Protein AF-A0A950RBE1-F1 (afdb_monomer)

Structure (mmCIF, N/CA/C/O backbone):
data_AF-A0A950RBE1-F1
#
_entry.id   AF-A0A950RBE1-F1
#
loop_
_atom_site.group_PDB
_atom_site.id
_atom_site.type_symbol
_atom_site.label_atom_id
_atom_site.label_alt_id
_atom_site.label_comp_id
_atom_site.label_asym_id
_atom_site.label_entity_id
_atom_site.label_seq_id
_atom_site.pdbx_PDB_ins_code
_atom_site.Cartn_x
_atom_site.Cartn_y
_atom_site.Cartn_z
_atom_site.occupancy
_atom_site.B_iso_or_equiv
_atom_site.auth_seq_id
_atom_site.auth_comp_id
_atom_site.auth_asym_id
_atom_site.auth_atom_id
_atom_site.pdbx_PDB_model_num
ATOM 1 N N . MET A 1 1 ? -24.400 -12.221 1.829 1.00 55.84 1 MET A N 1
ATOM 2 C CA . MET A 1 1 ? -22.929 -12.133 1.618 1.00 55.84 1 MET A CA 1
ATOM 3 C C . MET A 1 1 ? -22.592 -10.682 1.962 1.00 55.84 1 MET A C 1
ATOM 5 O O . MET A 1 1 ? -23.267 -10.189 2.851 1.00 55.84 1 MET A O 1
ATOM 9 N N . TYR A 1 2 ? -21.613 -9.964 1.410 1.00 72.81 2 TYR A N 1
ATOM 10 C CA . TYR A 1 2 ? -21.661 -8.497 1.561 1.00 72.81 2 TYR A CA 1
ATOM 11 C C . TYR A 1 2 ? -22.748 -7.981 0.626 1.00 72.81 2 TYR A C 1
ATOM 13 O O . TYR A 1 2 ? -22.587 -8.072 -0.584 1.00 72.81 2 TYR A O 1
ATOM 21 N N . ASP A 1 3 ? -23.852 -7.487 1.175 1.00 84.12 3 ASP A N 1
ATOM 22 C CA . ASP A 1 3 ? -25.014 -7.134 0.350 1.00 84.12 3 ASP A CA 1
ATOM 23 C C . ASP A 1 3 ? -24.933 -5.676 -0.155 1.00 84.12 3 ASP A C 1
ATOM 25 O O . ASP A 1 3 ? -25.801 -5.202 -0.882 1.00 84.12 3 ASP A O 1
ATOM 29 N N . SER A 1 4 ? -23.869 -4.950 0.219 1.00 88.31 4 SER A N 1
ATOM 30 C CA . SER A 1 4 ? -23.600 -3.579 -0.218 1.00 88.31 4 SER A CA 1
ATOM 31 C C . SER A 1 4 ? -22.116 -3.197 -0.090 1.00 88.31 4 SER A C 1
ATOM 33 O O . SER A 1 4 ? -21.379 -3.754 0.731 1.00 88.31 4 SER A O 1
ATOM 35 N N . ALA A 1 5 ? -21.675 -2.203 -0.870 1.00 88.31 5 ALA A N 1
ATOM 36 C CA . ALA A 1 5 ? -20.318 -1.651 -0.784 1.00 88.31 5 ALA A CA 1
ATOM 37 C C . ALA A 1 5 ? -19.978 -1.053 0.603 1.00 88.31 5 ALA A C 1
ATOM 39 O O . ALA A 1 5 ? -18.879 -1.314 1.098 1.00 88.31 5 ALA A O 1
ATOM 40 N N . PRO A 1 6 ? -20.894 -0.343 1.299 1.00 86.75 6 PRO A N 1
ATOM 41 C CA . PRO A 1 6 ? -20.676 0.062 2.689 1.00 86.75 6 PRO A CA 1
ATOM 42 C C . PRO A 1 6 ? -20.476 -1.127 3.633 1.00 86.75 6 PRO A C 1
ATOM 44 O O . PRO A 1 6 ? -19.618 -1.072 4.513 1.00 86.75 6 PRO A O 1
ATOM 47 N N . GLY A 1 7 ? -21.219 -2.220 3.429 1.00 86.12 7 GLY A N 1
ATOM 48 C CA . GLY A 1 7 ? -21.022 -3.462 4.171 1.00 86.12 7 GLY A CA 1
ATOM 49 C C . GLY A 1 7 ? -19.629 -4.051 3.936 1.00 86.12 7 GLY A C 1
ATOM 50 O O . GLY A 1 7 ? -18.925 -4.372 4.890 1.00 86.12 7 GLY A O 1
ATOM 51 N N . LEU A 1 8 ? -19.190 -4.145 2.678 1.00 90.19 8 LEU A N 1
ATOM 52 C CA . LEU A 1 8 ? -17.835 -4.599 2.342 1.00 90.19 8 LEU A CA 1
ATOM 53 C C . LEU A 1 8 ? -16.774 -3.755 3.053 1.00 90.19 8 LEU A C 1
ATOM 55 O O . LEU A 1 8 ? -15.891 -4.293 3.723 1.00 90.19 8 LEU A O 1
ATOM 59 N N . PHE A 1 9 ? -16.894 -2.433 2.956 1.00 89.00 9 PHE A N 1
ATOM 60 C CA . PHE A 1 9 ? -15.934 -1.514 3.548 1.00 89.00 9 PHE A CA 1
ATOM 61 C C . PHE A 1 9 ? -15.911 -1.593 5.079 1.00 89.00 9 PHE A C 1
ATOM 63 O O . PHE A 1 9 ? -14.838 -1.596 5.678 1.00 89.00 9 PHE A O 1
ATOM 70 N N . ALA A 1 10 ? -17.072 -1.731 5.726 1.00 87.19 10 ALA A N 1
ATOM 71 C CA . ALA A 1 10 ? -17.158 -1.928 7.172 1.00 87.19 10 ALA A CA 1
ATOM 72 C C . ALA A 1 10 ? -16.464 -3.227 7.621 1.00 87.19 10 ALA A C 1
ATOM 74 O O . ALA A 1 10 ? -15.764 -3.233 8.634 1.00 87.19 10 ALA A O 1
ATOM 75 N N . GLY A 1 11 ? -16.588 -4.306 6.842 1.00 88.69 11 GLY A N 1
ATOM 76 C CA . GLY A 1 11 ? -15.862 -5.553 7.086 1.00 88.69 11 GLY A CA 1
ATOM 77 C C . GLY A 1 11 ? -14.346 -5.410 6.915 1.00 88.69 11 GLY A C 1
ATOM 78 O O . GLY A 1 11 ? -13.584 -5.886 7.756 1.00 88.69 11 GLY A O 1
ATOM 79 N N . LEU A 1 12 ? -13.896 -4.713 5.867 1.00 90.69 12 LEU A N 1
ATOM 80 C CA . LEU A 1 12 ? -12.473 -4.432 5.648 1.00 90.69 12 LEU A CA 1
ATOM 81 C C . LEU A 1 12 ? -11.885 -3.570 6.771 1.00 90.69 12 LEU A C 1
ATOM 83 O O . LEU A 1 12 ? -10.815 -3.881 7.289 1.00 90.69 12 LEU A O 1
ATOM 87 N N . ALA A 1 13 ? -12.603 -2.528 7.188 1.00 88.06 13 ALA A N 1
ATOM 88 C CA . ALA A 1 13 ? -12.194 -1.665 8.287 1.00 88.06 13 ALA A CA 1
ATOM 89 C C . ALA A 1 13 ? -12.127 -2.408 9.628 1.00 88.06 13 ALA A C 1
ATOM 91 O O . ALA A 1 13 ? -11.214 -2.166 10.409 1.00 88.06 13 ALA A O 1
ATOM 92 N N . LYS A 1 14 ? -13.044 -3.348 9.879 1.00 87.31 14 LYS A N 1
ATOM 93 C CA . LYS A 1 14 ? -12.980 -4.235 11.047 1.00 87.31 14 LYS A CA 1
ATOM 94 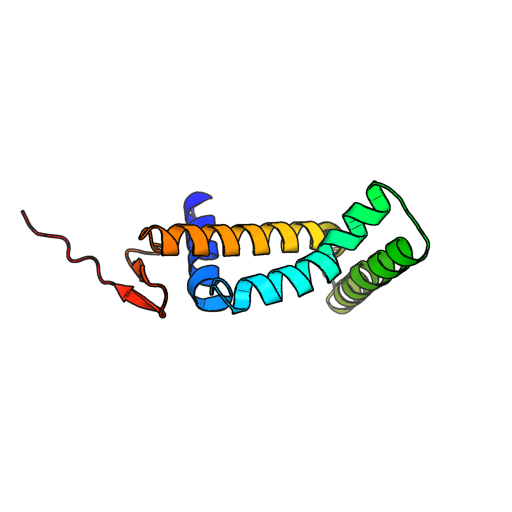C C . LYS A 1 14 ? -11.692 -5.068 11.042 1.00 87.31 14 LYS A C 1
ATOM 96 O O . LYS A 1 14 ? -10.950 -5.045 12.019 1.00 87.31 14 LYS A O 1
ATOM 101 N N . ASN A 1 15 ? -11.397 -5.746 9.929 1.00 89.31 15 ASN A N 1
ATOM 102 C CA . ASN A 1 15 ? -10.164 -6.533 9.785 1.00 89.31 15 ASN A CA 1
ATOM 103 C C . ASN A 1 15 ? -8.909 -5.660 9.924 1.00 89.31 15 ASN A C 1
ATOM 105 O O . ASN A 1 15 ? -7.894 -6.102 10.456 1.00 89.31 15 ASN A O 1
ATOM 109 N N . ALA A 1 16 ? -8.979 -4.414 9.455 1.00 88.94 16 ALA A N 1
ATOM 110 C CA . ALA A 1 16 ? -7.911 -3.447 9.621 1.00 88.94 16 ALA A CA 1
ATOM 111 C C . ALA A 1 16 ? -7.663 -3.111 11.098 1.00 88.94 16 ALA A C 1
ATOM 113 O O . ALA A 1 16 ? -6.529 -3.219 11.559 1.00 88.94 16 ALA A O 1
ATOM 114 N N . THR A 1 17 ? -8.717 -2.772 11.848 1.00 85.75 17 THR A N 1
ATOM 115 C CA . THR A 1 17 ? -8.639 -2.467 13.286 1.00 85.75 17 THR A CA 1
ATOM 116 C C . THR A 1 17 ? -8.122 -3.646 14.111 1.00 85.75 17 THR A C 1
ATOM 118 O O . THR A 1 17 ? -7.276 -3.445 14.976 1.00 85.75 17 THR A O 1
ATOM 121 N N . GLU A 1 18 ? -8.574 -4.873 13.835 1.00 83.88 18 GLU A N 1
ATOM 122 C CA . GLU A 1 18 ? -8.088 -6.076 14.534 1.00 83.88 18 GLU A CA 1
ATOM 123 C C . GLU A 1 18 ? -6.625 -6.401 14.177 1.00 83.88 18 GLU A C 1
ATOM 125 O O . GLU A 1 18 ? -5.848 -6.851 15.025 1.00 83.88 18 GLU A O 1
ATOM 130 N N . GLY A 1 19 ? -6.246 -6.154 12.921 1.00 84.12 19 GLY A N 1
ATOM 131 C CA . GLY A 1 19 ? -4.925 -6.439 12.382 1.00 84.12 19 GLY A CA 1
ATOM 132 C C . GLY A 1 19 ? -3.946 -5.270 12.503 1.00 84.12 19 GLY A C 1
ATOM 133 O O . GLY A 1 19 ? -3.369 -5.008 13.562 1.00 84.12 19 GLY A O 1
ATOM 134 N N . MET A 1 20 ? -3.680 -4.630 11.359 1.00 84.50 20 MET A N 1
ATOM 135 C CA . MET A 1 20 ? -2.518 -3.759 11.148 1.00 84.50 20 MET A CA 1
ATOM 136 C C . MET A 1 20 ? -2.751 -2.283 11.495 1.00 84.50 20 MET A C 1
ATOM 138 O O . MET A 1 20 ? -1.772 -1.543 11.588 1.00 84.50 20 MET A O 1
ATOM 142 N N . ALA A 1 21 ? -3.991 -1.834 11.716 1.00 85.25 21 ALA A N 1
ATOM 143 C CA . ALA A 1 21 ? -4.321 -0.437 12.010 1.00 85.25 21 ALA A CA 1
ATOM 144 C C . ALA A 1 21 ? -3.997 -0.054 13.468 1.00 85.25 21 ALA A C 1
ATOM 146 O O . ALA A 1 21 ? -4.864 0.340 14.248 1.00 85.25 21 ALA A O 1
ATOM 147 N N . ARG A 1 22 ? -2.716 -0.157 13.836 1.00 86.81 22 ARG A N 1
ATOM 148 C CA . ARG A 1 22 ? -2.164 0.243 15.138 1.00 86.81 22 ARG A CA 1
ATOM 149 C C . ARG A 1 22 ? -1.164 1.383 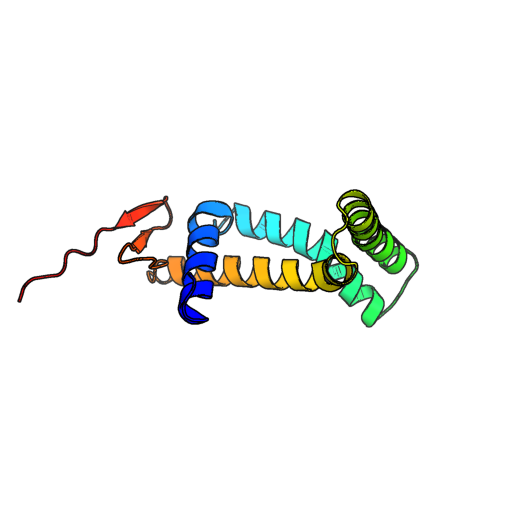14.933 1.00 86.81 22 ARG A C 1
ATOM 151 O O . ARG A 1 22 ? -0.387 1.298 13.986 1.00 86.81 22 ARG A O 1
ATOM 158 N N . PRO A 1 23 ? -1.086 2.403 15.807 1.00 86.75 23 PRO A N 1
ATOM 159 C CA . PRO A 1 23 ? -0.250 3.583 15.540 1.00 86.75 23 PRO A CA 1
ATOM 160 C C . PRO A 1 23 ? 1.237 3.323 15.355 1.00 86.75 23 P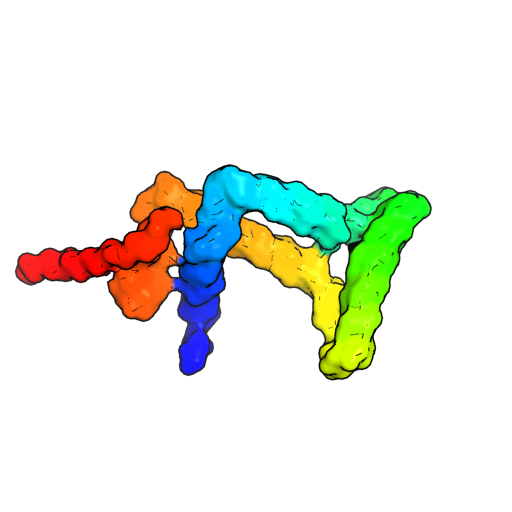RO A C 1
ATOM 162 O O . PRO A 1 23 ? 1.891 4.092 14.668 1.00 86.75 23 PRO A O 1
ATOM 165 N N . VAL A 1 24 ? 1.768 2.256 15.956 1.00 90.06 24 VAL A N 1
ATOM 166 C CA . VAL A 1 24 ? 3.179 1.879 15.794 1.00 90.06 24 VAL A CA 1
ATOM 167 C C . VAL A 1 24 ? 3.361 0.911 14.626 1.00 90.06 24 VAL A C 1
ATOM 169 O O . VAL A 1 24 ? 4.276 1.071 13.826 1.00 90.06 24 VAL A O 1
ATOM 172 N N . ALA A 1 25 ? 2.475 -0.080 14.488 1.00 90.94 25 ALA A N 1
ATOM 173 C CA . ALA A 1 25 ? 2.605 -1.088 13.438 1.00 90.94 25 ALA A CA 1
ATOM 174 C C . ALA A 1 25 ? 2.307 -0.515 12.045 1.00 90.94 25 ALA A C 1
ATOM 176 O O . ALA A 1 25 ? 2.988 -0.856 11.081 1.00 90.94 25 ALA A O 1
ATOM 177 N N . LEU A 1 26 ? 1.306 0.361 11.923 1.00 94.00 26 LEU A N 1
ATOM 178 C CA . LEU A 1 26 ? 0.853 0.857 10.628 1.00 94.00 26 LEU A CA 1
ATOM 179 C C . LEU A 1 26 ? 1.927 1.671 9.886 1.00 94.00 26 LEU A C 1
ATOM 181 O O . LEU A 1 26 ? 2.106 1.412 8.696 1.00 94.00 26 LEU A O 1
ATOM 185 N N . PRO A 1 27 ? 2.686 2.590 10.516 1.00 95.25 27 PRO A N 1
ATOM 186 C CA . PRO A 1 27 ? 3.804 3.259 9.850 1.00 95.25 27 PRO A CA 1
ATOM 187 C C . PRO A 1 27 ? 4.875 2.289 9.342 1.00 95.25 27 PRO A C 1
ATOM 189 O O . PRO A 1 27 ? 5.342 2.445 8.217 1.00 95.25 27 PRO A O 1
ATOM 192 N N . VAL A 1 28 ? 5.210 1.250 10.117 1.00 95.56 28 VAL A N 1
ATOM 193 C CA . VAL A 1 28 ? 6.176 0.217 9.700 1.00 95.56 28 VAL A CA 1
ATOM 194 C C . VAL A 1 28 ? 5.668 -0.524 8.463 1.00 95.56 28 VAL A C 1
ATOM 196 O O . VAL A 1 28 ? 6.376 -0.615 7.461 1.00 95.56 28 VAL A O 1
ATOM 199 N N . TRP A 1 29 ? 4.416 -0.990 8.484 1.00 94.94 29 TRP A N 1
ATOM 200 C CA . TRP A 1 29 ? 3.803 -1.640 7.322 1.00 94.94 29 TRP A CA 1
ATOM 201 C C . TRP A 1 29 ? 3.672 -0.697 6.126 1.00 94.94 29 TRP A C 1
ATOM 203 O O . TRP A 1 29 ? 3.870 -1.124 4.994 1.00 94.94 29 TRP A O 1
ATOM 213 N N . THR A 1 30 ? 3.389 0.583 6.363 1.00 96.56 30 THR A N 1
ATOM 214 C CA . THR A 1 30 ? 3.315 1.608 5.314 1.00 96.56 30 THR A CA 1
ATOM 215 C C . THR A 1 30 ? 4.671 1.799 4.647 1.00 96.56 30 THR A C 1
ATOM 217 O O . THR A 1 30 ? 4.731 1.825 3.424 1.00 96.56 30 THR A O 1
ATOM 220 N N . ALA A 1 31 ? 5.760 1.866 5.415 1.00 97.06 31 ALA A N 1
ATOM 221 C CA . ALA A 1 31 ? 7.104 1.966 4.858 1.00 97.06 31 ALA A CA 1
ATOM 222 C C . ALA A 1 31 ? 7.465 0.711 4.049 1.00 97.06 31 ALA A C 1
ATOM 224 O O . ALA A 1 31 ? 7.851 0.817 2.889 1.00 97.06 31 ALA A O 1
ATOM 225 N N . LEU A 1 32 ? 7.273 -0.484 4.616 1.00 95.88 32 LEU A N 1
ATOM 226 C CA . LEU A 1 32 ? 7.628 -1.740 3.947 1.00 95.88 32 LEU A CA 1
ATOM 227 C C . LEU A 1 32 ? 6.810 -1.977 2.670 1.00 95.88 32 LEU A C 1
ATOM 229 O O . LEU A 1 32 ? 7.367 -2.262 1.611 1.00 95.88 32 LEU A O 1
ATOM 233 N N . LEU A 1 33 ? 5.484 -1.858 2.754 1.00 96.12 33 LEU A N 1
ATOM 234 C CA . LEU A 1 33 ? 4.587 -2.136 1.633 1.00 96.12 33 LEU A CA 1
ATOM 235 C C . LEU A 1 33 ? 4.551 -0.979 0.633 1.00 96.12 33 LEU A C 1
ATOM 237 O O . LEU A 1 33 ? 4.555 -1.211 -0.574 1.00 96.12 33 LEU A O 1
ATOM 241 N N . GLY A 1 34 ? 4.552 0.262 1.120 1.00 97.12 34 GLY A N 1
ATOM 242 C CA . GLY A 1 34 ? 4.588 1.458 0.286 1.00 97.12 34 GLY A CA 1
ATOM 243 C C . GLY A 1 34 ? 5.873 1.523 -0.528 1.00 97.12 34 GLY A C 1
ATOM 244 O O . GLY A 1 34 ? 5.806 1.566 -1.753 1.00 97.12 34 GLY A O 1
ATOM 245 N N . CYS A 1 35 ? 7.038 1.438 0.118 1.00 95.94 35 CYS A N 1
ATOM 246 C CA . CYS A 1 35 ? 8.319 1.492 -0.589 1.00 95.94 35 CYS A CA 1
ATOM 247 C C . CYS A 1 35 ? 8.587 0.231 -1.418 1.00 95.94 35 CYS A C 1
ATOM 249 O O . CYS A 1 35 ? 9.166 0.328 -2.494 1.00 95.94 35 CYS A O 1
ATOM 251 N N . GLY A 1 36 ? 8.174 -0.948 -0.945 1.00 94.44 36 GLY A N 1
ATOM 252 C CA . GLY A 1 36 ? 8.458 -2.205 -1.636 1.00 94.44 36 GLY A CA 1
ATOM 253 C C . GLY A 1 36 ? 7.536 -2.505 -2.819 1.00 94.44 36 GLY A C 1
ATOM 254 O O . GLY A 1 36 ? 7.959 -3.179 -3.751 1.00 94.44 36 GLY A O 1
ATOM 255 N N . GLN A 1 37 ? 6.279 -2.049 -2.787 1.00 96.06 37 GLN A N 1
ATOM 256 C CA . GLN A 1 37 ? 5.266 -2.458 -3.772 1.00 96.06 37 GLN A CA 1
ATOM 257 C C . GLN A 1 37 ? 4.660 -1.289 -4.552 1.00 96.06 37 GLN A C 1
ATOM 259 O O . GLN A 1 37 ? 4.311 -1.463 -5.715 1.00 96.06 37 GLN A O 1
ATOM 264 N N . VAL A 1 38 ? 4.519 -0.108 -3.940 1.00 97.19 38 VAL A N 1
ATOM 265 C CA . VAL A 1 38 ? 3.835 1.041 -4.563 1.00 97.19 38 VAL A CA 1
ATOM 266 C C . VAL A 1 38 ? 4.837 2.009 -5.193 1.00 97.19 38 VAL A C 1
ATOM 268 O O . VAL A 1 38 ? 4.693 2.384 -6.355 1.00 97.19 38 VAL A O 1
ATOM 271 N N . LEU A 1 39 ? 5.880 2.378 -4.450 1.00 96.88 39 LEU A N 1
ATOM 272 C CA . LEU A 1 39 ? 6.893 3.340 -4.877 1.00 96.88 39 LEU A CA 1
ATOM 273 C C . LEU A 1 39 ? 7.594 2.957 -6.194 1.00 96.88 39 LEU A C 1
ATOM 275 O O . LEU A 1 39 ? 7.732 3.847 -7.030 1.00 96.88 39 LEU A O 1
ATOM 279 N N . PRO A 1 40 ? 7.979 1.689 -6.460 1.00 97.19 40 PRO A N 1
ATOM 280 C CA . PRO A 1 40 ? 8.656 1.342 -7.710 1.00 97.19 40 PRO A CA 1
ATOM 281 C C . PRO A 1 40 ? 7.796 1.631 -8.944 1.00 97.19 40 PRO A C 1
ATOM 283 O O . PRO A 1 40 ? 8.316 2.079 -9.960 1.00 97.19 40 PRO A O 1
ATOM 286 N N . VAL A 1 41 ? 6.473 1.448 -8.844 1.00 96.75 41 VAL A N 1
ATOM 287 C CA . VAL A 1 41 ? 5.535 1.783 -9.928 1.00 96.75 41 VAL A CA 1
ATOM 288 C C . VAL A 1 41 ? 5.533 3.288 -10.190 1.00 96.75 41 VAL A C 1
ATOM 290 O O . VAL A 1 41 ? 5.608 3.709 -11.340 1.00 96.75 41 VAL A O 1
ATOM 293 N N . ALA A 1 42 ? 5.473 4.100 -9.130 1.00 96.69 42 ALA A N 1
ATOM 294 C CA . ALA A 1 42 ? 5.477 5.556 -9.249 1.00 96.69 42 ALA A CA 1
ATOM 295 C C . ALA A 1 42 ? 6.804 6.085 -9.818 1.00 96.69 42 ALA A C 1
ATOM 297 O O . ALA A 1 42 ? 6.790 6.955 -10.683 1.00 96.69 42 ALA A O 1
ATOM 298 N N . LEU A 1 43 ? 7.940 5.531 -9.379 1.00 97.62 43 LEU A N 1
ATOM 299 C CA . LEU A 1 43 ? 9.261 5.904 -9.889 1.00 97.62 43 LEU A CA 1
ATOM 300 C C . LEU A 1 43 ? 9.397 5.583 -11.379 1.00 97.62 43 LEU A C 1
ATOM 302 O O . LEU A 1 43 ? 9.741 6.470 -12.152 1.00 97.62 43 LEU A O 1
ATOM 306 N N . VAL A 1 44 ? 9.033 4.368 -11.804 1.00 97.75 44 VAL A N 1
ATOM 307 C CA . VAL A 1 44 ? 9.062 3.987 -13.227 1.00 97.75 44 VAL A CA 1
ATOM 308 C C . VAL A 1 44 ? 8.126 4.861 -14.072 1.00 97.75 44 VAL A C 1
ATOM 310 O O . VAL A 1 44 ? 8.459 5.183 -15.209 1.00 97.75 44 VAL A O 1
ATOM 313 N N . ALA A 1 45 ? 6.973 5.272 -13.533 1.00 96.88 45 ALA A N 1
ATOM 314 C CA . ALA A 1 45 ? 6.012 6.110 -14.250 1.00 96.88 45 ALA A CA 1
ATOM 315 C C . ALA A 1 45 ? 6.468 7.571 -14.434 1.00 96.88 45 ALA A C 1
ATOM 317 O O . ALA A 1 45 ? 6.064 8.208 -15.403 1.00 96.88 45 ALA A O 1
ATOM 318 N N . VAL A 1 46 ? 7.268 8.110 -13.507 1.00 97.75 46 VAL A N 1
ATOM 319 C CA . VAL A 1 46 ? 7.667 9.531 -13.495 1.00 97.75 46 VAL A CA 1
ATOM 320 C C . VAL A 1 46 ? 9.086 9.738 -14.023 1.00 97.75 46 VAL A C 1
ATOM 322 O O . VAL A 1 46 ? 9.319 10.644 -14.818 1.00 97.75 46 VAL A O 1
ATOM 325 N N . ALA A 1 47 ? 10.038 8.924 -13.571 1.00 96.12 47 ALA A N 1
ATOM 326 C CA . ALA A 1 47 ? 11.457 9.053 -13.885 1.00 96.12 47 ALA A CA 1
ATOM 327 C C . ALA A 1 47 ? 12.118 7.663 -13.853 1.00 96.12 47 ALA A C 1
ATOM 329 O O . ALA A 1 47 ? 12.751 7.306 -12.857 1.00 96.12 47 ALA A O 1
ATOM 330 N N . PRO A 1 48 ? 11.940 6.849 -14.910 1.00 96.44 48 PRO A N 1
ATOM 331 C CA . PRO A 1 48 ? 12.464 5.494 -14.935 1.00 96.44 48 PRO A CA 1
ATOM 332 C C . PRO A 1 48 ? 13.994 5.494 -14.940 1.00 96.44 48 PRO A C 1
ATOM 334 O O . PRO A 1 48 ? 14.639 6.190 -15.723 1.00 96.44 48 PRO A O 1
ATOM 337 N N . ASP A 1 49 ? 14.567 4.643 -14.101 1.00 97.56 49 ASP A N 1
ATOM 338 C CA . ASP A 1 49 ? 15.999 4.389 -13.997 1.00 97.56 49 ASP A CA 1
ATOM 339 C C . ASP A 1 49 ? 16.236 2.877 -13.796 1.00 97.56 49 ASP A C 1
ATOM 341 O O . ASP A 1 49 ? 15.301 2.143 -13.449 1.00 97.56 49 ASP A O 1
ATOM 345 N N . PRO A 1 50 ? 17.459 2.361 -14.012 1.00 98.12 50 PRO A N 1
ATOM 346 C CA . PRO A 1 50 ? 17.718 0.926 -13.908 1.00 98.12 50 PRO A CA 1
ATOM 347 C C . PRO A 1 50 ? 17.320 0.318 -12.555 1.00 98.12 50 PRO A C 1
ATOM 349 O O . PRO A 1 50 ? 16.857 -0.823 -12.517 1.00 98.12 50 PRO A O 1
ATOM 352 N N . LEU A 1 51 ? 17.456 1.063 -11.452 1.00 97.56 51 LEU A N 1
ATOM 353 C CA . LEU A 1 51 ? 17.111 0.580 -10.120 1.00 97.56 51 LEU A CA 1
ATOM 354 C C . LEU A 1 51 ? 15.594 0.526 -9.912 1.00 97.56 51 LEU A C 1
ATOM 356 O O . LEU A 1 51 ? 15.099 -0.487 -9.415 1.00 97.56 51 LEU A O 1
ATOM 360 N N . SER A 1 52 ? 14.840 1.556 -10.314 1.00 97.06 52 SER A N 1
ATOM 361 C CA . SER A 1 52 ? 13.370 1.529 -10.218 1.00 97.06 52 SER A CA 1
ATOM 362 C C . SER A 1 52 ? 12.752 0.443 -11.101 1.00 97.06 52 SER A C 1
ATOM 364 O O . SER A 1 52 ? 11.850 -0.271 -10.652 1.00 97.06 52 SER A O 1
ATOM 366 N N . VAL A 1 53 ? 13.289 0.231 -12.308 1.00 97.75 53 VAL A N 1
ATOM 367 C CA . VAL A 1 53 ? 12.867 -0.862 -13.198 1.00 97.75 53 VAL A CA 1
ATOM 368 C C . VAL A 1 53 ? 13.196 -2.226 -12.591 1.00 97.75 53 VAL A C 1
ATOM 370 O O . VAL A 1 53 ? 12.344 -3.117 -12.607 1.00 97.75 53 VAL A O 1
ATOM 373 N N . ALA A 1 54 ? 14.389 -2.405 -12.014 1.00 97.88 54 ALA A N 1
ATOM 374 C CA . ALA A 1 54 ? 14.763 -3.650 -11.345 1.00 97.88 54 ALA A CA 1
ATOM 375 C C . ALA A 1 54 ? 13.866 -3.938 -10.130 1.00 97.88 54 ALA A C 1
ATOM 377 O O . ALA A 1 54 ? 13.366 -5.054 -9.985 1.00 97.88 54 ALA A O 1
ATOM 378 N N . ALA A 1 55 ? 13.596 -2.931 -9.294 1.00 96.81 55 ALA A N 1
ATOM 379 C CA . ALA A 1 55 ? 12.712 -3.054 -8.138 1.00 96.81 55 ALA A CA 1
ATOM 380 C C . ALA A 1 55 ? 11.279 -3.436 -8.547 1.00 96.81 55 ALA A C 1
ATOM 382 O O . ALA A 1 55 ? 10.702 -4.371 -7.985 1.00 96.81 55 ALA A O 1
ATOM 383 N N . LEU A 1 56 ? 10.723 -2.770 -9.566 1.00 97.12 56 LEU A N 1
ATOM 384 C CA . LEU A 1 56 ? 9.405 -3.100 -10.108 1.00 97.12 56 LEU A CA 1
ATOM 385 C C . LEU A 1 56 ? 9.375 -4.522 -10.683 1.00 97.12 56 LEU A C 1
ATOM 387 O O . LEU A 1 56 ? 8.440 -5.279 -10.417 1.00 97.12 56 LEU A O 1
ATOM 391 N N . SER A 1 57 ? 10.415 -4.897 -11.432 1.00 97.06 57 SER A N 1
ATOM 392 C CA . SER A 1 57 ? 10.543 -6.221 -12.048 1.00 97.06 57 SER A CA 1
ATOM 393 C C . SER A 1 57 ? 10.612 -7.329 -11.003 1.00 97.06 57 SER A C 1
ATOM 395 O O . SER A 1 57 ? 9.966 -8.358 -11.172 1.00 97.06 57 SER A O 1
ATOM 397 N N . LEU A 1 58 ? 11.334 -7.123 -9.899 1.00 96.75 58 LEU A N 1
ATOM 398 C CA . LEU A 1 58 ? 11.382 -8.080 -8.792 1.00 96.75 58 LEU A CA 1
ATOM 399 C C . LEU A 1 58 ? 10.020 -8.213 -8.099 1.00 96.75 58 LEU A C 1
ATOM 401 O O . LEU A 1 58 ? 9.557 -9.331 -7.872 1.00 96.75 58 LEU A O 1
ATOM 405 N N . GLY A 1 59 ? 9.352 -7.093 -7.805 1.00 95.00 59 GLY A N 1
ATOM 406 C CA . GLY A 1 59 ? 8.041 -7.093 -7.150 1.00 95.00 59 GLY A CA 1
ATOM 407 C C . GLY A 1 59 ? 6.956 -7.773 -7.990 1.00 95.00 59 GLY A C 1
ATOM 408 O O . GLY A 1 59 ? 6.309 -8.726 -7.543 1.00 95.00 59 GLY A O 1
ATOM 409 N N . ILE A 1 60 ? 6.784 -7.325 -9.237 1.00 96.38 60 ILE A N 1
ATOM 410 C CA . ILE A 1 60 ? 5.801 -7.896 -10.168 1.00 96.38 60 ILE A CA 1
ATOM 411 C C . ILE A 1 60 ? 6.212 -9.304 -10.601 1.00 96.38 60 ILE A C 1
ATOM 413 O O . ILE A 1 60 ? 5.360 -10.186 -10.662 1.00 96.38 60 ILE A O 1
ATOM 417 N N . GLY A 1 61 ? 7.500 -9.557 -10.832 1.00 96.56 61 GLY A N 1
ATOM 418 C CA . GLY A 1 61 ? 8.022 -10.870 -11.207 1.00 96.56 61 GLY A CA 1
ATOM 419 C C . GLY A 1 61 ? 7.724 -11.934 -10.154 1.00 96.56 61 GLY A C 1
ATOM 420 O O . GLY A 1 61 ? 7.159 -12.976 -10.483 1.00 96.56 61 GLY A O 1
ATOM 421 N N . ALA A 1 62 ? 7.983 -11.651 -8.873 1.00 95.31 62 ALA A N 1
ATOM 422 C CA . ALA A 1 62 ? 7.612 -12.553 -7.782 1.00 95.31 62 ALA A CA 1
ATOM 423 C C . ALA A 1 62 ? 6.098 -12.832 -7.761 1.00 95.31 62 ALA A C 1
ATOM 425 O O . ALA A 1 62 ? 5.669 -13.975 -7.582 1.00 95.31 62 ALA A O 1
ATOM 426 N N . ARG A 1 63 ? 5.267 -11.810 -8.009 1.00 95.88 63 ARG A N 1
ATOM 427 C CA . ARG A 1 63 ? 3.808 -11.967 -8.093 1.00 95.88 63 ARG A CA 1
ATOM 428 C C . ARG A 1 63 ? 3.355 -12.787 -9.293 1.00 95.88 63 ARG A C 1
ATOM 430 O O . ARG A 1 63 ? 2.443 -13.596 -9.144 1.00 95.88 63 ARG A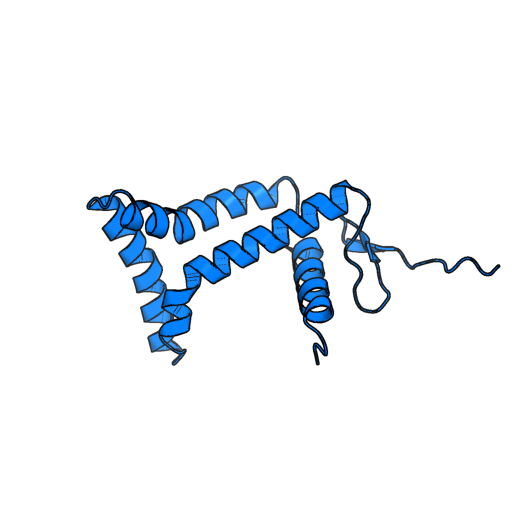 O 1
ATOM 437 N N . LEU A 1 64 ? 3.992 -12.621 -10.446 1.00 97.31 64 LEU A N 1
ATOM 438 C CA . LEU A 1 64 ? 3.717 -13.406 -11.646 1.00 97.31 64 LEU A CA 1
ATOM 439 C C . LEU A 1 64 ? 4.111 -14.873 -11.461 1.00 97.31 64 LEU A C 1
ATOM 441 O O . LEU A 1 64 ? 3.345 -15.752 -11.848 1.00 97.31 64 LEU A O 1
ATOM 445 N N . LEU A 1 65 ? 5.243 -15.150 -10.805 1.00 97.12 65 LEU A N 1
ATOM 446 C CA . LEU A 1 65 ? 5.659 -16.515 -10.467 1.00 97.12 65 LEU A CA 1
ATOM 447 C C . LEU A 1 65 ? 4.632 -17.207 -9.565 1.00 97.12 65 LEU A C 1
ATOM 449 O O . LEU A 1 65 ? 4.237 -18.343 -9.834 1.00 97.12 65 LEU A O 1
ATOM 453 N N . LEU A 1 66 ? 4.143 -16.514 -8.532 1.00 96.44 66 LEU A N 1
ATOM 454 C CA . LEU A 1 66 ? 3.069 -17.030 -7.681 1.00 96.44 66 LEU A CA 1
ATOM 455 C C . LEU A 1 66 ? 1.769 -17.215 -8.471 1.00 96.44 66 LEU A C 1
ATOM 457 O O . LEU A 1 66 ? 1.107 -18.243 -8.324 1.00 96.44 66 LEU A O 1
ATOM 461 N N . ALA A 1 67 ? 1.414 -16.262 -9.336 1.00 96.56 67 ALA A N 1
ATOM 462 C CA . ALA A 1 67 ? 0.210 -16.363 -10.147 1.00 96.56 67 ALA A CA 1
ATOM 463 C C . ALA A 1 67 ? 0.256 -17.577 -11.083 1.00 96.56 67 ALA A C 1
ATOM 465 O O . ALA A 1 67 ? -0.696 -18.352 -11.122 1.00 96.56 67 ALA A O 1
ATOM 466 N N . ALA A 1 68 ? 1.391 -17.817 -11.741 1.00 96.62 68 ALA A N 1
ATOM 467 C CA . ALA A 1 68 ? 1.612 -19.007 -12.553 1.00 96.62 68 ALA A CA 1
ATOM 468 C C . ALA A 1 68 ? 1.550 -20.292 -11.707 1.00 96.62 68 ALA A C 1
ATOM 470 O O . ALA A 1 68 ? 0.833 -21.232 -12.055 1.00 96.62 68 ALA A O 1
ATOM 471 N N . ARG A 1 69 ? 2.235 -20.320 -10.554 1.00 97.12 69 ARG A N 1
ATOM 472 C CA . ARG A 1 69 ? 2.305 -21.493 -9.666 1.00 97.12 69 ARG A CA 1
ATOM 473 C C . ARG A 1 69 ? 0.947 -21.909 -9.103 1.00 97.12 69 ARG A C 1
ATOM 475 O O . ARG A 1 69 ? 0.711 -23.107 -8.925 1.00 97.12 69 ARG A O 1
ATOM 482 N N .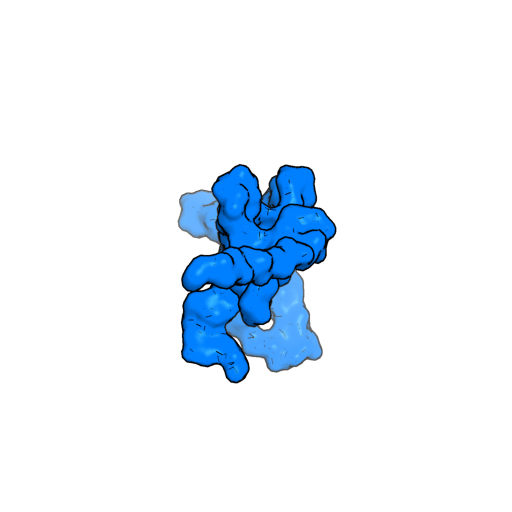 PHE A 1 70 ? 0.087 -20.941 -8.800 1.00 97.50 70 PHE A N 1
ATOM 483 C CA . PHE A 1 70 ? -1.237 -21.158 -8.213 1.00 97.50 70 PHE A CA 1
ATOM 484 C C . PHE A 1 70 ? -2.384 -20.989 -9.217 1.00 97.50 70 PHE A C 1
ATOM 486 O O . PHE A 1 70 ? -3.544 -21.017 -8.814 1.00 97.50 70 PHE A O 1
ATOM 493 N N . ARG A 1 71 ? -2.076 -20.837 -10.514 1.00 95.62 71 ARG A N 1
ATOM 494 C CA . ARG A 1 71 ? -3.048 -20.630 -11.605 1.00 95.62 71 ARG A CA 1
ATOM 49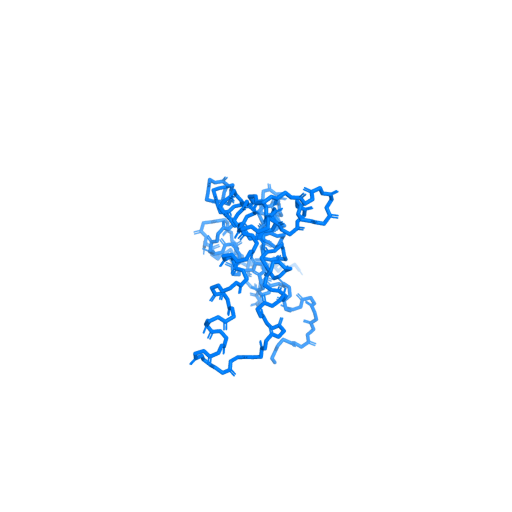5 C C . ARG A 1 71 ? -4.008 -19.462 -11.344 1.00 95.62 71 ARG A C 1
ATOM 497 O O . ARG A 1 71 ? -5.172 -19.502 -11.733 1.00 95.62 71 ARG A O 1
ATOM 504 N N . GLN A 1 72 ? -3.507 -18.429 -10.674 1.00 95.12 72 GLN A N 1
ATOM 505 C CA . GLN A 1 72 ? -4.224 -17.175 -10.482 1.00 95.12 72 GLN A CA 1
ATOM 506 C C . GLN A 1 72 ? -4.156 -16.348 -11.769 1.00 95.12 72 GLN A C 1
ATOM 508 O O . GLN A 1 72 ? -3.184 -16.452 -12.524 1.00 95.12 72 GLN A O 1
ATOM 513 N N . PRO A 1 73 ? -5.157 -15.500 -12.035 1.00 95.88 73 PRO A N 1
ATOM 514 C CA . PRO A 1 73 ? -5.138 -14.672 -13.225 1.00 95.88 73 PRO A CA 1
ATOM 515 C C . PRO A 1 73 ? -3.990 -13.654 -13.180 1.00 95.88 73 PRO A C 1
ATOM 517 O O . PRO A 1 73 ? -3.735 -13.020 -12.155 1.00 95.88 73 PRO A O 1
ATOM 520 N N . VAL A 1 74 ? -3.341 -13.442 -14.328 1.00 94.31 74 VAL A N 1
ATOM 521 C CA . VAL A 1 74 ? -2.198 -12.520 -14.481 1.00 94.31 74 VAL A CA 1
ATOM 522 C C . VAL A 1 74 ? -2.548 -11.097 -14.043 1.00 94.31 74 VAL A C 1
ATOM 524 O O . VAL A 1 74 ? -1.733 -10.423 -13.414 1.00 94.31 74 VAL A O 1
ATOM 527 N N . TRP A 1 75 ? -3.784 -10.652 -14.294 1.00 94.69 75 TRP A N 1
ATOM 528 C CA . TRP A 1 75 ? -4.234 -9.325 -13.874 1.00 94.69 75 TRP A CA 1
ATOM 529 C C . TRP A 1 75 ? -4.136 -9.132 -12.356 1.00 94.69 75 TRP A C 1
ATOM 531 O O . TRP A 1 75 ? -3.876 -8.019 -11.910 1.00 94.69 75 TRP A O 1
ATOM 541 N N . SER A 1 76 ? -4.261 -10.193 -11.548 1.00 91.81 76 SER A N 1
ATOM 542 C CA . SER A 1 76 ? -4.116 -10.092 -10.091 1.00 91.81 76 SER A CA 1
ATOM 543 C C . SER A 1 76 ? -2.689 -9.733 -9.678 1.00 91.81 76 SER A C 1
ATOM 545 O O . SER A 1 76 ? -2.511 -9.089 -8.644 1.00 91.81 76 SER A O 1
ATOM 547 N N . ALA A 1 77 ? -1.681 -10.146 -10.450 1.00 93.56 77 ALA A N 1
ATOM 548 C CA . ALA A 1 77 ? -0.295 -9.753 -10.219 1.00 93.56 77 ALA A CA 1
ATOM 549 C C . ALA A 1 77 ? -0.066 -8.291 -10.627 1.00 93.56 77 ALA A C 1
ATOM 551 O O . ALA A 1 77 ? 0.558 -7.544 -9.880 1.00 93.56 77 ALA A O 1
ATOM 552 N N . LEU A 1 78 ? -0.630 -7.866 -11.763 1.00 93.06 78 LEU A N 1
ATOM 553 C CA . LEU A 1 78 ? -0.499 -6.492 -12.266 1.00 93.06 78 LEU A CA 1
ATOM 554 C C . LEU A 1 78 ? -1.227 -5.466 -11.388 1.00 93.06 78 LEU A C 1
ATOM 556 O O . LEU A 1 78 ? -0.698 -4.392 -11.128 1.00 93.06 78 LEU A O 1
ATOM 560 N N . LEU A 1 79 ? -2.413 -5.807 -10.877 1.00 95.81 79 LEU A N 1
ATOM 561 C CA . LEU A 1 79 ? -3.168 -4.963 -9.945 1.00 95.81 79 LEU A CA 1
ATOM 562 C C . LEU A 1 79 ? -2.644 -5.044 -8.506 1.00 95.81 79 LEU A C 1
ATOM 564 O O . LEU A 1 79 ? -3.204 -4.402 -7.616 1.00 95.81 79 LEU A O 1
ATOM 568 N N . HIS A 1 80 ? -1.586 -5.815 -8.242 1.00 95.31 80 HIS A N 1
ATOM 569 C CA . HIS A 1 80 ? -1.092 -5.986 -6.883 1.00 95.31 80 HIS A CA 1
ATOM 570 C C . HIS A 1 80 ? -0.703 -4.660 -6.199 1.00 95.31 80 HIS A C 1
ATOM 572 O O . HIS A 1 80 ? -1.182 -4.439 -5.082 1.00 95.31 80 HIS A O 1
ATOM 578 N N . PRO A 1 81 ? 0.061 -3.746 -6.835 1.00 96.06 81 PRO A N 1
ATOM 579 C CA . PRO A 1 81 ? 0.396 -2.452 -6.236 1.00 96.06 81 PRO A CA 1
ATOM 580 C C . PRO A 1 81 ? -0.843 -1.624 -5.876 1.00 96.06 81 PRO A C 1
ATOM 582 O O . PRO A 1 81 ? -0.907 -1.035 -4.797 1.00 96.06 81 PRO A O 1
ATOM 585 N N . LEU A 1 82 ? -1.870 -1.645 -6.732 1.00 96.69 82 LEU A N 1
ATOM 586 C CA . LEU A 1 82 ? -3.151 -0.989 -6.464 1.00 96.69 82 LEU A CA 1
ATOM 587 C C . LEU A 1 82 ? -3.851 -1.612 -5.247 1.00 96.69 82 LEU A C 1
ATOM 589 O O . LEU A 1 82 ? -4.325 -0.892 -4.371 1.00 96.69 82 LEU A O 1
ATOM 593 N N . GLY A 1 83 ? -3.866 -2.942 -5.150 1.00 95.69 83 GLY A N 1
ATOM 594 C CA . GLY A 1 83 ? -4.410 -3.652 -3.992 1.00 95.69 83 GLY A CA 1
ATOM 595 C C . GLY A 1 83 ? -3.694 -3.297 -2.685 1.00 95.69 83 GLY A C 1
ATOM 596 O O . GLY A 1 83 ? -4.350 -3.103 -1.664 1.00 95.69 83 GLY A O 1
ATOM 597 N N . VAL A 1 84 ? -2.364 -3.154 -2.714 1.00 96.81 84 VAL A N 1
ATOM 598 C CA . VAL A 1 84 ? -1.566 -2.707 -1.556 1.00 96.81 84 VAL A CA 1
ATOM 599 C C . VAL A 1 84 ? -1.904 -1.270 -1.171 1.00 96.81 84 VAL A C 1
ATOM 601 O O . VAL A 1 84 ? -2.090 -0.984 0.011 1.00 96.81 84 VAL A O 1
ATOM 604 N N . MET A 1 85 ? -2.030 -0.373 -2.150 1.00 96.94 85 MET A N 1
ATOM 605 C CA . MET A 1 85 ? -2.416 1.016 -1.904 1.00 96.94 85 MET A CA 1
ATOM 606 C C . MET A 1 85 ? -3.801 1.106 -1.246 1.00 96.94 85 MET A C 1
ATOM 608 O O . MET A 1 85 ? -3.960 1.793 -0.238 1.00 96.94 85 MET A O 1
ATOM 612 N N . VAL A 1 86 ? -4.788 0.363 -1.760 1.00 95.81 86 VAL A N 1
ATOM 613 C CA . VAL A 1 86 ? -6.136 0.295 -1.171 1.00 95.81 86 VAL A CA 1
ATOM 614 C C . VAL A 1 86 ? -6.091 -0.301 0.236 1.00 95.81 86 VAL A C 1
ATOM 616 O O . VAL A 1 86 ? -6.713 0.247 1.144 1.00 95.81 86 VAL A O 1
ATOM 619 N N . LEU A 1 87 ? -5.329 -1.382 0.442 1.00 95.56 87 LEU A N 1
ATOM 620 C CA . LEU A 1 87 ? -5.137 -1.993 1.756 1.00 95.56 87 LEU A CA 1
ATOM 621 C C . LEU A 1 87 ? -4.636 -0.955 2.765 1.00 95.56 87 LEU A C 1
ATOM 623 O O . LEU A 1 87 ? -5.293 -0.753 3.784 1.00 95.56 87 LEU A O 1
ATOM 627 N N . LEU A 1 88 ? -3.519 -0.281 2.472 1.00 96.50 88 LEU A N 1
ATOM 628 C CA . LEU A 1 88 ? -2.942 0.751 3.339 1.00 96.50 88 LEU A CA 1
ATOM 629 C C . LEU A 1 88 ? -3.929 1.898 3.591 1.00 96.50 88 LEU A C 1
ATOM 631 O O . LEU A 1 88 ? -4.066 2.340 4.731 1.00 96.50 88 LEU A O 1
ATOM 635 N N .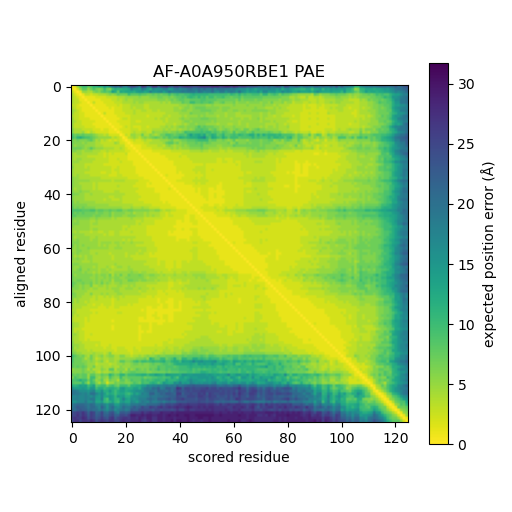 GLY A 1 89 ? -4.661 2.334 2.562 1.00 95.62 89 GLY A N 1
ATOM 636 C CA . GLY A 1 89 ? -5.690 3.367 2.685 1.00 95.62 89 GLY A CA 1
ATOM 637 C C . GLY A 1 89 ? -6.797 2.990 3.672 1.00 95.62 89 GLY A C 1
ATOM 638 O O . GLY A 1 89 ? -7.153 3.791 4.536 1.00 95.62 89 GLY A O 1
ATOM 639 N N . VAL A 1 90 ? -7.293 1.749 3.614 1.00 94.56 90 VAL A N 1
ATOM 640 C CA . VAL A 1 90 ? -8.287 1.244 4.575 1.00 94.56 90 VAL A CA 1
ATOM 641 C C . VAL A 1 90 ? -7.712 1.190 5.993 1.00 94.56 90 VAL A C 1
ATOM 643 O O . VAL A 1 90 ? -8.407 1.569 6.936 1.00 94.56 90 VAL A O 1
ATOM 646 N N . GLN A 1 91 ? -6.453 0.764 6.162 1.00 94.25 91 GLN A N 1
ATOM 647 C CA . GLN A 1 91 ? -5.809 0.734 7.482 1.00 94.25 91 GLN A CA 1
ATOM 648 C C . GLN A 1 91 ? -5.712 2.134 8.100 1.00 94.25 91 GLN A C 1
ATOM 650 O O . GLN A 1 91 ? -6.087 2.327 9.257 1.00 94.25 91 GLN A O 1
ATOM 655 N N . TRP A 1 92 ? -5.246 3.118 7.326 1.00 94.69 92 TRP A N 1
ATOM 656 C CA . TRP A 1 92 ? -5.137 4.505 7.779 1.00 94.69 92 TRP A CA 1
ATOM 657 C C . TRP A 1 92 ? -6.499 5.111 8.086 1.00 94.69 92 TRP A C 1
ATOM 659 O O . TRP A 1 92 ? -6.666 5.737 9.131 1.00 94.69 92 TRP A O 1
ATOM 669 N N . TRP A 1 93 ? -7.494 4.867 7.234 1.00 93.62 93 TRP A N 1
ATOM 670 C CA . TRP A 1 93 ? -8.859 5.306 7.491 1.00 93.62 93 TRP A CA 1
ATOM 671 C C . TRP A 1 93 ? -9.401 4.735 8.806 1.00 93.62 93 TRP A C 1
ATOM 673 O O . TRP A 1 93 ? -9.941 5.478 9.627 1.00 93.62 93 TRP A O 1
ATOM 683 N N . ALA A 1 94 ? -9.217 3.432 9.040 1.00 91.44 94 ALA A N 1
ATOM 684 C CA . ALA A 1 94 ? -9.659 2.775 10.265 1.00 91.44 94 ALA A CA 1
ATOM 685 C C . ALA A 1 94 ? -8.949 3.352 11.499 1.00 91.44 94 ALA A C 1
ATOM 687 O O . ALA A 1 94 ? -9.605 3.640 12.502 1.00 91.44 94 ALA A O 1
ATOM 688 N N . LEU A 1 95 ? -7.636 3.585 11.407 1.00 91.00 95 LEU A N 1
ATOM 689 C CA . LEU A 1 95 ? -6.851 4.146 12.501 1.00 91.00 95 LEU A CA 1
ATOM 690 C C . LEU A 1 95 ? -7.272 5.583 12.840 1.00 91.00 95 LEU A C 1
ATOM 692 O O . LEU A 1 95 ? -7.493 5.892 14.011 1.00 91.00 95 LEU A O 1
ATOM 696 N N . VAL A 1 96 ? -7.427 6.446 11.832 1.00 91.69 96 VAL A N 1
ATOM 697 C CA . VAL A 1 96 ? -7.859 7.841 12.021 1.00 91.69 96 VAL A CA 1
ATOM 698 C C . VAL A 1 96 ? -9.257 7.888 12.627 1.00 91.69 96 VAL A C 1
ATOM 700 O O . VAL A 1 96 ? -9.484 8.610 13.594 1.00 91.69 96 VAL A O 1
ATOM 703 N N . ARG A 1 97 ? -10.201 7.081 12.128 1.00 90.44 97 ARG A N 1
ATOM 704 C CA . ARG A 1 97 ? -11.551 7.040 12.707 1.00 90.44 97 ARG A CA 1
ATOM 705 C C . ARG A 1 97 ? -11.558 6.558 14.154 1.00 90.44 97 ARG A C 1
ATOM 707 O O . ARG A 1 97 ? -12.278 7.133 14.967 1.00 90.44 97 ARG A O 1
ATOM 714 N N . ALA A 1 98 ? -10.757 5.545 14.483 1.00 87.19 98 ALA A N 1
ATOM 715 C CA . ALA A 1 98 ? -10.616 5.078 15.858 1.00 87.19 98 ALA A CA 1
ATOM 716 C C . ALA A 1 98 ? -10.022 6.170 16.765 1.00 87.19 98 ALA A C 1
ATOM 718 O O . ALA A 1 98 ? -10.520 6.375 17.869 1.00 87.19 98 ALA A O 1
ATOM 719 N N . ALA A 1 99 ? -9.022 6.916 16.284 1.00 86.94 99 ALA A N 1
ATOM 720 C CA . ALA A 1 99 ? -8.451 8.055 17.006 1.00 86.94 99 ALA A CA 1
ATOM 721 C C . ALA A 1 99 ? -9.467 9.192 17.235 1.00 86.94 99 ALA A C 1
ATOM 723 O O . ALA A 1 99 ? -9.392 9.880 18.247 1.00 86.94 99 ALA A O 1
ATOM 724 N N . LEU A 1 100 ? -10.448 9.349 16.341 1.00 88.81 100 LEU A N 1
ATOM 725 C CA . LEU A 1 100 ? -11.559 10.302 16.464 1.00 88.81 100 LEU A CA 1
ATOM 726 C C . LEU A 1 100 ? -12.752 9.767 17.284 1.00 88.81 100 LEU A C 1
ATOM 728 O O . LEU A 1 100 ? -13.827 10.363 17.253 1.00 88.81 100 LEU A O 1
ATOM 732 N N . GLY A 1 101 ? -12.617 8.623 17.966 1.00 84.75 101 GLY A N 1
ATOM 733 C CA . GLY A 1 101 ? -13.695 8.036 18.774 1.00 84.75 101 GLY A CA 1
ATOM 734 C C . GLY A 1 101 ? -14.836 7.413 17.959 1.00 84.75 101 GLY A C 1
ATOM 735 O O . GLY A 1 101 ? -15.926 7.200 18.482 1.00 84.75 101 GLY A O 1
ATOM 736 N N . ARG A 1 102 ? -14.611 7.112 16.672 1.00 85.38 102 ARG A N 1
ATOM 737 C CA . ARG A 1 102 ? -15.599 6.509 15.757 1.00 85.38 102 ARG A CA 1
ATOM 738 C C . ARG A 1 102 ? -15.158 5.086 15.377 1.00 85.38 102 ARG A C 1
ATOM 740 O O . ARG A 1 102 ? -14.678 4.884 14.255 1.00 85.38 102 ARG A O 1
ATOM 747 N N . PRO A 1 103 ? -15.267 4.103 16.294 1.00 79.81 103 PRO A N 1
ATOM 748 C CA . PRO A 1 103 ? -14.775 2.745 16.069 1.00 79.81 103 PRO A CA 1
ATOM 749 C C . PRO A 1 103 ? -15.443 2.071 14.865 1.00 79.81 103 PRO A C 1
ATOM 751 O O . PRO A 1 103 ? -16.534 2.450 14.428 1.00 79.81 103 PRO A O 1
ATOM 754 N N . ALA A 1 104 ? -14.784 1.053 14.309 1.00 82.75 104 ALA A N 1
ATOM 755 C CA . ALA A 1 104 ? -15.384 0.233 13.265 1.00 82.75 104 ALA A CA 1
ATOM 756 C C . ALA A 1 104 ? -16.612 -0.495 13.835 1.00 82.75 104 ALA A C 1
ATOM 758 O O . ALA A 1 104 ? -16.531 -1.126 14.886 1.00 82.75 104 ALA A O 1
ATOM 759 N N . VAL A 1 105 ? -17.749 -0.399 13.144 1.00 81.38 105 VAL A N 1
ATOM 760 C CA . VAL A 1 105 ? -18.984 -1.095 13.521 1.00 81.38 105 VAL A CA 1
ATOM 761 C C . VAL A 1 105 ? -19.255 -2.175 12.490 1.00 81.38 105 VAL A C 1
ATOM 763 O O . VAL A 1 105 ? -19.329 -1.894 11.294 1.00 81.38 105 VAL A O 1
ATOM 766 N N . TRP A 1 106 ? -19.404 -3.414 12.951 1.00 80.62 106 TRP A N 1
ATOM 767 C CA . TRP A 1 106 ? -19.674 -4.558 12.089 1.00 80.62 106 TRP A CA 1
ATOM 768 C C . TRP A 1 106 ? -20.671 -5.512 12.744 1.00 80.62 106 TRP A C 1
ATOM 770 O O . TRP A 1 106 ? -20.431 -6.003 13.849 1.00 80.62 106 TRP A O 1
ATOM 780 N N . ARG A 1 107 ? -21.784 -5.788 12.045 1.00 81.94 107 ARG A N 1
ATOM 781 C CA . ARG A 1 107 ? -22.900 -6.631 12.524 1.00 81.94 107 ARG A CA 1
ATOM 782 C C . ARG A 1 107 ? -23.369 -6.263 13.943 1.00 81.94 107 ARG A C 1
ATOM 784 O O . ARG A 1 107 ? -23.439 -7.122 14.812 1.00 81.94 107 ARG A O 1
ATOM 791 N N . GLY A 1 108 ? -23.616 -4.974 14.181 1.00 76.69 108 GLY A N 1
ATOM 792 C CA . GLY A 1 108 ? -24.114 -4.457 15.465 1.00 76.69 108 GLY A CA 1
ATOM 793 C C . GLY A 1 108 ? -23.064 -4.294 16.571 1.00 76.69 108 GLY A C 1
ATOM 794 O 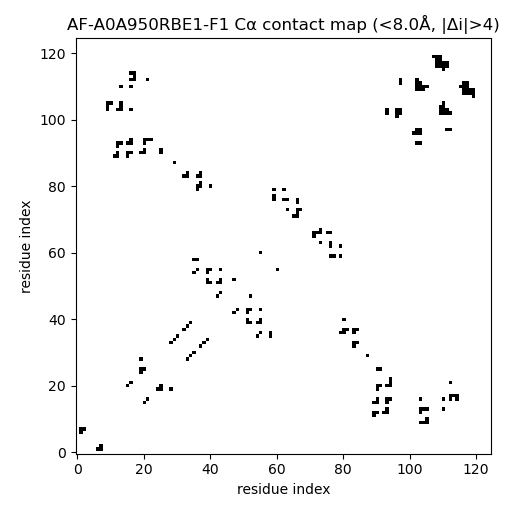O . GLY A 1 108 ? -23.359 -3.688 17.591 1.00 76.69 108 GLY A O 1
ATOM 795 N N . ARG A 1 109 ? -21.825 -4.763 16.369 1.00 76.56 109 ARG A N 1
ATOM 796 C CA . ARG A 1 109 ? -20.743 -4.666 17.362 1.00 76.56 109 ARG A CA 1
ATOM 797 C C . ARG A 1 109 ? -19.771 -3.545 17.016 1.00 76.56 109 ARG A C 1
ATOM 799 O O . ARG A 1 109 ? -19.333 -3.462 15.865 1.00 76.56 109 ARG A O 1
ATOM 806 N N . ALA A 1 110 ? -19.426 -2.713 17.998 1.00 78.44 110 ALA A N 1
ATOM 807 C CA . ALA A 1 110 ? -18.372 -1.713 17.875 1.00 78.44 110 ALA A CA 1
ATOM 808 C C . ALA A 1 110 ? -17.034 -2.306 18.337 1.00 78.44 110 ALA A C 1
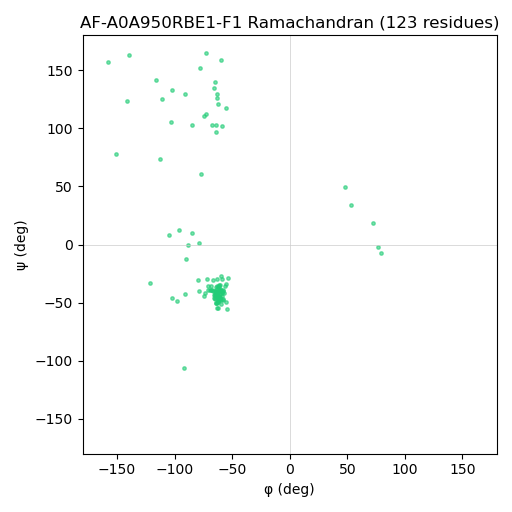ATOM 810 O O . ALA A 1 110 ? -16.945 -2.887 19.416 1.00 78.44 110 ALA A O 1
ATOM 811 N N . TYR A 1 111 ? -15.998 -2.159 17.514 1.00 72.44 111 TYR A N 1
ATOM 812 C CA . TYR A 1 111 ? -14.659 -2.678 17.786 1.00 72.44 111 TYR A CA 1
ATOM 813 C C . TYR A 1 111 ? -13.770 -1.521 18.227 1.00 72.44 111 TYR A C 1
ATOM 815 O O . TYR A 1 111 ? -13.393 -0.669 17.415 1.00 72.44 111 TYR A O 1
ATOM 823 N N . ALA A 1 112 ? -13.475 -1.472 19.527 1.00 67.12 112 ALA A N 1
ATOM 824 C CA . ALA A 1 112 ? -12.518 -0.525 20.072 1.00 67.12 112 ALA A CA 1
ATOM 825 C C . ALA A 1 112 ? -11.086 -0.923 19.693 1.00 67.12 112 ALA A C 1
ATOM 827 O O . ALA A 1 112 ? -10.801 -2.045 19.272 1.00 67.12 112 ALA A O 1
ATOM 828 N N . ARG A 1 113 ? -10.175 0.034 19.858 1.00 62.00 113 ARG A N 1
ATOM 829 C CA . ARG A 1 113 ? -8.765 -0.059 19.468 1.00 62.00 113 ARG A CA 1
ATOM 830 C C . ARG A 1 113 ? -8.028 -1.285 20.028 1.00 62.00 113 ARG A C 1
ATOM 832 O O . ARG A 1 113 ? -7.127 -1.784 19.364 1.00 62.00 113 ARG A O 1
ATOM 839 N N . ASP A 1 114 ? -8.442 -1.791 21.186 1.00 62.78 114 ASP A N 1
ATOM 840 C CA . ASP A 1 114 ? -7.790 -2.922 21.858 1.00 62.78 114 ASP A CA 1
ATOM 841 C C . ASP A 1 114 ? -8.470 -4.272 21.555 1.00 62.78 114 ASP A C 1
ATOM 843 O O . ASP A 1 114 ? -8.212 -5.271 22.218 1.00 62.78 114 ASP A O 1
ATOM 847 N N . GLY A 1 115 ? -9.372 -4.318 20.564 1.00 55.47 115 GLY A N 1
ATOM 848 C CA . GLY A 1 115 ? -10.175 -5.506 20.249 1.00 55.47 115 GLY A CA 1
ATOM 849 C C . GLY A 1 115 ? -11.341 -5.734 21.215 1.00 55.47 115 GLY A C 1
ATOM 850 O O . GLY A 1 115 ? -12.135 -6.650 21.007 1.00 55.47 115 GLY A O 1
ATOM 851 N N . ALA A 1 116 ? -11.485 -4.884 22.238 1.00 55.62 116 ALA A N 1
ATOM 852 C CA . ALA A 1 116 ? -12.641 -4.889 23.118 1.00 55.62 116 ALA A CA 1
ATOM 853 C C . ALA A 1 116 ? -13.903 -4.561 22.308 1.00 55.62 116 ALA A C 1
ATOM 855 O O . ALA A 1 116 ? -14.008 -3.512 21.661 1.00 55.62 116 ALA A O 1
ATOM 856 N N . VAL A 1 117 ? -14.859 -5.487 22.334 1.00 59.50 117 VAL A N 1
ATOM 857 C CA . VAL A 1 117 ? -16.200 -5.251 21.810 1.00 59.50 117 VAL A CA 1
ATOM 858 C C . VAL A 1 117 ? -16.897 -4.327 22.797 1.00 59.50 117 VAL A C 1
ATOM 860 O O . VAL A 1 117 ? -17.168 -4.722 23.927 1.00 59.50 117 VAL A O 1
ATOM 863 N N . VAL A 1 118 ? -17.168 -3.092 22.382 1.00 62.16 118 VAL A N 1
ATOM 864 C CA . VAL A 1 118 ? -18.058 -2.214 23.143 1.00 62.16 118 VAL A CA 1
ATOM 865 C C . VAL A 1 118 ? -19.463 -2.570 22.690 1.00 62.16 118 VAL A C 1
ATOM 867 O O . VAL A 1 118 ? -19.874 -2.244 21.573 1.00 62.16 118 VAL A O 1
ATOM 870 N N . GLU A 1 119 ? -20.165 -3.330 23.523 1.00 57.03 119 GLU A N 1
ATOM 871 C CA . GLU A 1 119 ? -21.576 -3.606 23.306 1.00 57.03 119 GLU A CA 1
ATOM 872 C C . GLU A 1 119 ? -22.326 -2.280 23.392 1.00 57.03 119 GLU A C 1
ATOM 874 O O . GLU A 1 119 ? -22.150 -1.499 24.331 1.00 57.03 119 GLU A O 1
ATOM 879 N N . ARG A 1 120 ? -23.096 -1.972 22.348 1.00 56.12 120 ARG A N 1
ATOM 880 C CA . ARG A 1 120 ? -23.911 -0.767 22.329 1.00 56.12 120 ARG A CA 1
ATOM 881 C C . ARG A 1 120 ? -24.992 -0.978 23.385 1.00 56.12 120 ARG A C 1
ATOM 883 O O . ARG A 1 120 ? -25.920 -1.744 23.158 1.00 56.12 120 ARG A O 1
ATOM 890 N N . GLN A 1 121 ? -24.845 -0.350 24.550 1.00 46.94 121 GLN A N 1
ATOM 891 C CA . GLN A 1 121 ? -25.979 -0.154 25.442 1.00 46.94 121 GLN A CA 1
ATOM 892 C C . GLN A 1 121 ? -26.946 0.751 24.684 1.00 46.94 121 GLN A C 1
ATOM 894 O O . GLN A 1 121 ? -26.745 1.962 24.601 1.00 46.94 121 GLN A O 1
ATOM 899 N N . ASP A 1 122 ? -27.941 0.146 24.044 1.00 46.44 122 ASP A N 1
ATOM 900 C CA . ASP A 1 122 ? -29.105 0.882 23.590 1.00 46.44 122 ASP A CA 1
ATOM 901 C C . ASP A 1 122 ? -29.786 1.400 24.858 1.00 46.44 122 ASP A C 1
ATOM 903 O O . ASP A 1 122 ? -30.393 0.648 25.622 1.00 46.44 122 ASP A O 1
ATOM 907 N N . SER A 1 123 ? -29.587 2.689 25.130 1.00 45.97 123 SER A N 1
ATOM 908 C CA . SER A 1 123 ? -30.339 3.418 26.136 1.00 45.97 123 SER A CA 1
ATOM 909 C C . SER A 1 123 ? -31.807 3.329 25.744 1.00 45.97 123 SER A C 1
ATOM 911 O O . SER A 1 123 ? -32.253 4.009 24.821 1.00 45.97 123 SER A O 1
ATOM 913 N N . ALA A 1 124 ? -32.531 2.444 26.424 1.00 48.12 124 ALA A N 1
ATOM 914 C CA . ALA A 1 124 ? -33.976 2.480 26.476 1.00 48.12 124 ALA A CA 1
ATOM 915 C C . ALA A 1 124 ? -34.387 3.868 26.983 1.00 48.12 124 ALA A C 1
ATOM 917 O O . ALA A 1 124 ? -34.029 4.260 28.096 1.00 48.12 124 ALA A O 1
ATOM 918 N N . SER A 1 125 ? -35.101 4.605 26.142 1.00 46.91 125 SER A N 1
ATOM 919 C CA . SER A 1 125 ? -35.876 5.790 26.502 1.00 46.91 125 SER A CA 1
ATOM 920 C C . SER A 1 125 ? -37.267 5.628 25.928 1.00 46.91 125 SER A C 1
ATOM 922 O O . SER A 1 125 ? -37.321 5.347 24.707 1.00 46.91 125 SER A O 1
#

pLDDT: mean 87.65, std 13.44, range [45.97, 98.12]

Secondary structure (DSSP, 8-state):
---SHHHHHHHHHHHHHHTT--TTHHHHHHHHHIIIIIHHHHHHHHS--HHHHHHHHHHHHHHHHHHHHTT--HHHHHTHHHHHHHHHHHHHHHHHHHHTT--EEETTEEE-TTS-EE-------

Sequence (125 aa):
MYDSAPGLFAGLAKNATEGMARPVALPVWTALLGCGQVLPVALVAVAPDPLSVAALSLGIGARLLLAARFRQPVWSALLHPLGVMVLLGVQWWALVRAALGRPAVWRGRAYARDGAVVERQDSAS

Foldseek 3Di:
DQPDPVQVLLVLLVCLLVPQLDPVRLVVLCCCLCVQQQVLVVCCVPPDDPVSVVSNCVQLVVLCVVCVVVVNDSVCSVCVNVVSVVSSVSSPVQNVCLVVVNARDHPQWGQHNVRDTDRPPPPDD

Solvent-accessible surface area (backbone atoms only — not comparable to full-atom values): 6832 Å² total; per-residue (Å²): 126,75,88,41,70,69,52,45,50,31,53,52,25,39,54,20,44,72,60,56,27,37,91,71,53,32,58,55,51,46,50,54,48,38,56,59,48,39,42,24,56,54,37,42,73,75,63,66,44,76,64,31,48,49,48,35,46,53,49,42,46,56,35,44,52,49,21,64,76,69,71,45,62,66,65,61,33,71,45,37,38,59,53,50,53,51,51,53,51,42,21,51,52,34,35,54,33,43,74,70,73,50,48,42,55,51,95,84,36,30,40,42,88,86,65,48,69,50,73,73,77,76,78,87,124

Mean predicted aligned error: 6.69 Å

Radius of gyration: 18.27 Å; Cα contacts (8 Å, |Δi|>4): 130; chains: 1; bounding box: 54×32×41 Å